Protein AF-A0A919S620-F1 (afdb_monomer_lite)

Organism: NCBI:txid47988

Sequence (129 aa):
MSTPHSADVLAALRDFVARLDGLDPAAPLVGELVVRLGDGTERLPLRLPVARALTEALRGYHDPRDRGSCAHCATGRLDDDFVCRDCGIVNGLFGRTVAAFVAAAPEDPEPAQPRGIAPAGRPDGTLGD

pLDDT: mean 80.28, std 16.27, range [42.94, 97.56]

Foldseek 3Di:
DDDDDQVNVLVVLVVLLVVQCVVPVPADFPDWDWDDDDPDIDIGTCGPSNVVVVVCCVVPDDDQQVQDAAPVPRPFGAGPQCATPPPRQRHDPVSVVVVVVVVPDDDDPDPDDDDDDDDDDDDDDDDDD

Radius of gyration: 31.36 Å; chains: 1; bounding box: 44×72×80 Å

Secondary structure (DSSP, 8-state):
-PPPPHHHHHHHHHHHHHHHHTT-TTSPEEEEEEEEETTEEEEEEEEHHHHHHHHHHHHH---GGGG-B-TTTSSPBB-TTSBBTTT-PBPHHHHHHHHHHHHHSPPPP-PPPP---PPPPPPP-----

Structure (mmCIF, N/CA/C/O backbone):
data_AF-A0A919S620-F1
#
_entry.id   AF-A0A919S620-F1
#
loop_
_atom_site.group_PDB
_atom_site.id
_atom_site.type_symbol
_atom_site.label_atom_id
_atom_site.label_alt_id
_atom_site.label_comp_id
_atom_site.label_asym_id
_atom_site.label_entity_id
_atom_site.label_seq_id
_atom_site.pdbx_PDB_ins_code
_atom_site.Cartn_x
_atom_site.Cartn_y
_atom_site.Cartn_z
_atom_site.occupancy
_atom_site.B_iso_or_equiv
_atom_site.auth_seq_id
_atom_site.auth_comp_id
_atom_site.auth_asym_id
_atom_site.auth_atom_id
_atom_site.pdbx_PDB_model_num
ATOM 1 N N . MET A 1 1 ? 17.886 7.253 -7.530 1.00 49.16 1 MET A N 1
ATOM 2 C CA . MET A 1 1 ? 16.684 7.270 -6.669 1.00 49.16 1 MET A CA 1
ATOM 3 C C . MET A 1 1 ? 17.161 7.421 -5.240 1.00 49.16 1 MET A C 1
ATOM 5 O O . MET A 1 1 ? 17.982 6.612 -4.824 1.00 49.16 1 MET A O 1
ATOM 9 N N . SER A 1 2 ? 16.743 8.474 -4.542 1.00 52.34 2 SER A N 1
ATOM 10 C CA . SER A 1 2 ? 17.098 8.664 -3.133 1.00 52.34 2 SER A CA 1
ATOM 11 C C . SER A 1 2 ? 16.513 7.524 -2.304 1.00 52.34 2 SER A C 1
ATOM 13 O O . SER A 1 2 ? 15.373 7.118 -2.53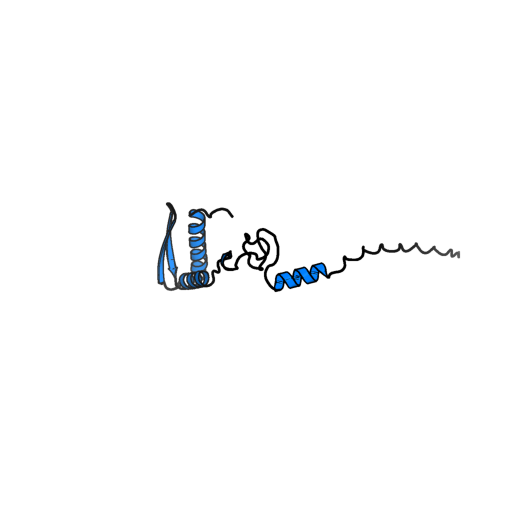0 1.00 52.34 2 SER A O 1
ATOM 15 N N . THR A 1 3 ? 17.296 6.979 -1.377 1.00 70.56 3 THR A N 1
ATOM 16 C CA . THR A 1 3 ? 16.788 6.027 -0.386 1.00 70.56 3 THR A CA 1
ATOM 17 C C . THR A 1 3 ? 15.713 6.726 0.446 1.00 70.56 3 THR A C 1
ATOM 19 O O . THR A 1 3 ? 16.020 7.782 1.005 1.00 70.56 3 THR A O 1
ATOM 22 N N . PRO A 1 4 ? 14.479 6.197 0.519 1.00 76.69 4 PRO A N 1
ATOM 23 C CA . PRO A 1 4 ? 13.436 6.814 1.329 1.00 76.69 4 PRO A CA 1
ATOM 24 C C . PRO A 1 4 ? 13.879 6.859 2.793 1.00 76.69 4 PRO A C 1
ATOM 26 O O . PRO A 1 4 ? 14.448 5.887 3.300 1.00 76.69 4 PRO A O 1
ATOM 29 N N . HIS A 1 5 ? 13.641 7.984 3.469 1.00 88.75 5 HIS A N 1
ATOM 30 C CA . HIS A 1 5 ? 13.921 8.082 4.894 1.00 88.75 5 HIS A CA 1
ATOM 31 C C . HIS A 1 5 ? 12.867 7.269 5.656 1.00 88.75 5 HIS A C 1
ATOM 33 O O . HIS A 1 5 ? 11.695 7.250 5.285 1.00 88.75 5 HIS A O 1
ATOM 39 N N . SER A 1 6 ? 13.249 6.627 6.765 1.00 90.31 6 SER A N 1
ATOM 40 C CA . SER A 1 6 ? 12.312 5.904 7.642 1.00 90.31 6 SER A CA 1
ATOM 41 C C . SER A 1 6 ? 11.050 6.709 7.988 1.00 90.31 6 SER A C 1
ATOM 43 O O . SER A 1 6 ? 9.957 6.150 8.001 1.00 90.31 6 SER A O 1
ATOM 45 N N . ALA A 1 7 ? 11.184 8.021 8.219 1.00 90.69 7 ALA A N 1
ATOM 46 C CA . ALA A 1 7 ? 10.066 8.907 8.524 1.00 90.69 7 ALA A CA 1
ATOM 47 C C . ALA A 1 7 ? 9.061 9.017 7.365 1.00 90.69 7 ALA A C 1
ATOM 49 O O . ALA A 1 7 ? 7.859 9.048 7.619 1.00 90.69 7 ALA A O 1
ATOM 50 N N . ASP A 1 8 ? 9.534 9.001 6.116 1.00 92.69 8 ASP A N 1
ATOM 51 C CA . ASP A 1 8 ? 8.682 9.083 4.925 1.00 92.69 8 ASP A CA 1
ATOM 52 C C . ASP A 1 8 ? 7.804 7.834 4.798 1.00 92.69 8 ASP A C 1
ATOM 54 O O . ASP A 1 8 ? 6.614 7.922 4.501 1.00 92.69 8 ASP A O 1
ATOM 58 N N . VAL A 1 9 ? 8.373 6.658 5.084 1.00 94.25 9 VAL A N 1
ATOM 59 C CA . VAL A 1 9 ? 7.642 5.382 5.040 1.00 94.25 9 VAL A CA 1
ATOM 60 C C . VAL A 1 9 ? 6.565 5.333 6.124 1.00 94.25 9 VAL A C 1
ATOM 62 O O . VAL A 1 9 ? 5.427 4.948 5.857 1.00 94.25 9 VAL A O 1
ATOM 65 N N . LEU A 1 10 ? 6.909 5.747 7.347 1.00 95.81 10 LEU A N 1
ATOM 66 C CA . LEU A 1 10 ? 5.961 5.801 8.461 1.00 95.81 10 LEU A CA 1
ATOM 67 C C . LEU A 1 10 ? 4.845 6.825 8.203 1.00 95.81 10 LEU A C 1
ATOM 69 O O . LEU A 1 10 ? 3.677 6.530 8.456 1.00 95.81 10 LEU A O 1
ATOM 73 N N . ALA A 1 11 ? 5.177 7.994 7.645 1.00 95.12 11 ALA A N 1
ATOM 74 C CA . ALA A 1 11 ? 4.194 8.999 7.250 1.00 95.12 11 ALA A CA 1
ATOM 75 C C . ALA A 1 11 ? 3.235 8.471 6.175 1.00 95.12 11 ALA A C 1
ATOM 77 O O . ALA A 1 11 ? 2.025 8.554 6.358 1.00 95.12 11 ALA A O 1
ATOM 78 N N . ALA A 1 12 ? 3.755 7.835 5.122 1.00 96.06 12 ALA A N 1
ATOM 79 C CA . ALA A 1 12 ? 2.931 7.264 4.059 1.00 96.06 12 ALA A CA 1
ATOM 80 C C . ALA A 1 12 ? 1.939 6.209 4.582 1.00 96.06 12 ALA A C 1
ATOM 82 O O . ALA A 1 12 ? 0.787 6.173 4.148 1.00 96.06 12 ALA A O 1
ATOM 83 N N . LEU A 1 13 ? 2.359 5.369 5.536 1.00 96.44 13 LEU A N 1
ATOM 84 C CA . LEU A 1 13 ? 1.474 4.395 6.178 1.00 96.44 13 LEU A CA 1
ATOM 85 C C . LEU A 1 13 ? 0.382 5.071 7.019 1.00 96.44 13 LEU A C 1
ATOM 87 O O . LEU A 1 13 ? -0.782 4.687 6.906 1.00 96.44 13 LEU A O 1
ATOM 91 N N . ARG A 1 14 ? 0.726 6.087 7.824 1.00 97.00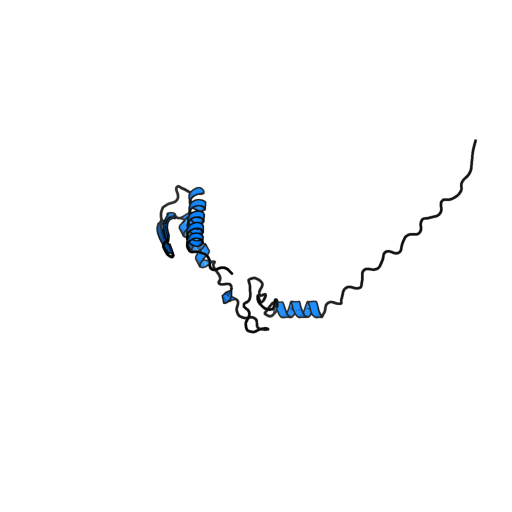 14 ARG A N 1
ATOM 92 C CA . ARG A 1 14 ? -0.265 6.869 8.589 1.00 97.00 14 ARG A CA 1
ATOM 93 C C . ARG A 1 14 ? -1.291 7.523 7.669 1.00 97.00 14 ARG A C 1
ATOM 95 O O . ARG A 1 14 ? -2.487 7.380 7.907 1.00 97.00 14 ARG A O 1
ATOM 102 N N . ASP A 1 15 ? -0.836 8.185 6.610 1.00 97.44 15 ASP A N 1
ATOM 103 C CA . ASP A 1 15 ? -1.701 8.903 5.671 1.00 97.44 15 ASP A CA 1
ATOM 104 C C . ASP A 1 15 ? -2.626 7.941 4.916 1.00 97.44 15 ASP A C 1
ATOM 106 O O . ASP A 1 15 ? -3.813 8.216 4.725 1.00 97.44 15 ASP A O 1
ATOM 110 N N . PHE A 1 16 ? -2.104 6.774 4.528 1.00 97.31 16 PHE A N 1
ATOM 111 C CA . PHE A 1 16 ? -2.892 5.715 3.909 1.00 97.31 16 PHE A CA 1
ATOM 112 C C . PHE A 1 16 ? -4.029 5.238 4.821 1.00 97.31 16 PHE A C 1
ATOM 114 O O . PHE A 1 16 ? -5.171 5.141 4.366 1.00 97.31 16 PHE A O 1
ATOM 121 N N . VAL A 1 17 ? -3.729 4.976 6.098 1.00 96.81 17 VAL A N 1
ATOM 122 C CA . VAL A 1 17 ? -4.721 4.539 7.092 1.00 96.81 17 VAL A CA 1
ATOM 123 C C . VAL A 1 17 ? -5.739 5.641 7.362 1.00 96.81 17 VAL A C 1
ATOM 125 O O . VAL A 1 17 ? -6.935 5.395 7.235 1.00 96.81 17 VAL A O 1
ATOM 128 N N . ALA A 1 18 ? -5.286 6.867 7.637 1.00 96.44 18 ALA A N 1
ATOM 129 C CA . ALA A 1 18 ? -6.154 8.007 7.924 1.00 96.44 18 ALA A CA 1
ATOM 130 C C . ALA A 1 18 ? -7.146 8.285 6.785 1.00 96.44 18 ALA A C 1
ATOM 132 O O . ALA A 1 18 ? -8.321 8.561 7.031 1.00 96.44 18 ALA A O 1
ATOM 133 N N . ARG A 1 19 ? -6.697 8.160 5.530 1.00 96.94 19 ARG A N 1
ATOM 134 C CA . ARG A 1 19 ? -7.558 8.329 4.355 1.00 96.94 19 ARG A CA 1
ATOM 135 C C . ARG A 1 19 ? -8.681 7.295 4.303 1.00 96.94 19 ARG A C 1
ATOM 137 O O . ARG A 1 19 ? -9.803 7.661 3.978 1.00 96.94 19 ARG A O 1
ATOM 144 N N . LEU A 1 20 ? -8.393 6.024 4.580 1.00 95.81 20 LEU A N 1
ATOM 145 C CA . LEU A 1 20 ? -9.398 4.957 4.518 1.00 95.81 20 LEU A CA 1
ATOM 146 C C . LEU A 1 20 ? -10.327 4.971 5.735 1.00 95.81 20 LEU A C 1
ATOM 148 O O . LEU A 1 20 ? -11.534 4.802 5.577 1.00 95.81 20 LEU A O 1
ATOM 152 N N . ASP A 1 21 ? -9.789 5.247 6.920 1.00 93.94 21 ASP A N 1
ATOM 153 C CA . ASP A 1 21 ? -10.581 5.408 8.141 1.00 93.94 21 ASP A CA 1
ATOM 154 C C . ASP A 1 21 ? -11.542 6.601 8.037 1.00 93.94 21 ASP A C 1
ATOM 156 O O . ASP A 1 21 ? -12.657 6.536 8.545 1.00 93.94 21 ASP A O 1
ATOM 160 N N . GLY A 1 22 ? -11.158 7.671 7.332 1.00 93.50 22 GLY A N 1
ATOM 161 C CA . GLY A 1 22 ? -12.047 8.802 7.054 1.00 93.50 22 GLY A CA 1
ATOM 162 C C . GLY A 1 22 ? -13.242 8.459 6.154 1.00 93.50 22 GLY A C 1
ATOM 163 O O . GLY A 1 22 ? -14.261 9.144 6.222 1.00 93.50 22 GLY A O 1
ATOM 164 N N . LEU A 1 23 ? -13.143 7.408 5.329 1.00 95.12 23 LEU A N 1
ATOM 165 C CA . LEU A 1 23 ? -14.228 6.963 4.445 1.00 95.12 23 LEU A CA 1
ATOM 166 C C . LEU A 1 23 ? -15.222 6.040 5.157 1.00 95.12 23 LEU A C 1
ATOM 168 O O . LEU A 1 23 ? -16.413 6.088 4.860 1.00 95.12 23 LEU A O 1
ATOM 172 N N . ASP A 1 24 ? -14.741 5.206 6.080 1.00 93.44 24 ASP A N 1
ATOM 173 C CA . ASP A 1 24 ? -15.574 4.302 6.878 1.00 93.44 24 ASP A CA 1
ATOM 174 C C . ASP A 1 24 ? -15.028 4.163 8.314 1.00 93.44 24 ASP A C 1
ATOM 176 O O . ASP A 1 24 ? -14.384 3.166 8.663 1.00 93.44 24 ASP A O 1
ATOM 180 N N . PRO A 1 25 ? -15.290 5.153 9.186 1.00 90.56 25 PRO A N 1
ATOM 181 C CA . PRO A 1 25 ? -14.779 5.148 10.557 1.00 90.56 25 PRO A CA 1
ATOM 182 C C . PRO A 1 25 ? -15.448 4.084 11.441 1.00 90.56 25 PRO A C 1
ATOM 184 O O . PRO A 1 25 ? -14.941 3.764 12.520 1.00 90.56 25 PRO A O 1
ATOM 187 N N . ALA A 1 26 ? -16.587 3.534 11.008 1.00 94.69 26 ALA A N 1
ATOM 188 C CA . ALA A 1 26 ? -17.327 2.499 11.724 1.00 94.69 26 ALA A CA 1
ATOM 189 C C . ALA A 1 26 ? -16.895 1.077 11.328 1.00 94.69 26 ALA A C 1
ATOM 191 O O . ALA A 1 26 ? -17.347 0.111 11.949 1.00 94.69 26 ALA A O 1
ATOM 192 N N . ALA A 1 27 ? -16.003 0.935 10.342 1.00 96.56 27 ALA A N 1
ATOM 193 C CA . ALA A 1 27 ? -15.530 -0.355 9.872 1.00 96.56 27 ALA A CA 1
ATOM 194 C C . ALA A 1 27 ? -14.994 -1.242 11.013 1.00 96.56 27 ALA A C 1
ATOM 196 O O . ALA A 1 27 ? -14.267 -0.748 11.887 1.00 96.56 27 ALA A O 1
ATOM 197 N N . PRO A 1 28 ? -15.261 -2.562 10.987 1.00 97.56 28 PRO A N 1
ATOM 198 C CA . PRO A 1 28 ? -14.748 -3.487 11.990 1.00 97.56 28 PRO A CA 1
ATOM 199 C C . PRO A 1 28 ? -13.222 -3.447 12.097 1.00 97.56 28 PRO A C 1
ATOM 201 O O . PRO A 1 28 ? -12.517 -3.436 11.082 1.00 97.56 28 PRO A O 1
ATOM 204 N N . LEU A 1 29 ? -12.716 -3.470 13.330 1.00 97.06 29 LEU A N 1
ATOM 205 C CA . LEU A 1 29 ? -11.290 -3.608 13.604 1.00 97.06 29 LEU A CA 1
ATOM 206 C C . LEU A 1 29 ? -10.866 -5.067 13.392 1.00 97.06 29 LEU A C 1
ATOM 208 O O . LEU A 1 29 ? -11.472 -5.981 13.946 1.00 97.06 29 LEU A O 1
ATOM 212 N N . VAL A 1 30 ? -9.819 -5.274 12.599 1.00 97.31 30 VAL A N 1
ATOM 213 C CA . VAL A 1 30 ? -9.201 -6.587 12.356 1.00 97.31 30 VAL A CA 1
ATOM 214 C C . VAL A 1 30 ? -8.003 -6.797 13.283 1.00 97.31 30 VAL A C 1
ATOM 216 O O . VAL A 1 30 ? -7.743 -7.918 13.710 1.00 97.31 30 VAL A O 1
ATOM 219 N N . GLY A 1 31 ? -7.286 -5.724 13.625 1.00 96.06 31 GLY A N 1
ATOM 220 C CA . GLY A 1 31 ? -6.159 -5.767 14.552 1.00 96.06 31 GLY A CA 1
ATOM 221 C C . GLY A 1 31 ? -5.386 -4.453 14.604 1.00 96.06 31 GLY A C 1
ATOM 222 O O . GLY A 1 31 ? -5.910 -3.398 14.255 1.00 96.06 31 GLY A O 1
ATOM 223 N N . GLU A 1 32 ? -4.127 -4.535 15.022 1.00 96.88 32 GLU A N 1
ATOM 224 C CA . GLU A 1 32 ? -3.179 -3.418 15.064 1.00 96.88 32 GLU A CA 1
ATOM 225 C C . GLU A 1 32 ? -1.951 -3.771 14.216 1.00 96.88 32 GLU A C 1
ATOM 227 O O . GLU A 1 32 ? -1.406 -4.872 14.324 1.00 96.88 32 GLU A O 1
ATOM 232 N N . LEU A 1 33 ? -1.514 -2.840 13.368 1.00 96.06 33 LEU A N 1
ATOM 233 C CA . LEU A 1 33 ? -0.257 -2.936 12.636 1.00 96.06 33 LEU A CA 1
ATOM 234 C C . LEU A 1 33 ? 0.795 -2.093 13.347 1.00 96.06 33 LEU A C 1
ATOM 236 O O . LEU A 1 33 ? 0.691 -0.868 13.393 1.00 96.06 33 LEU A O 1
ATOM 240 N N . VAL A 1 34 ? 1.825 -2.755 13.868 1.00 97.38 34 VAL A N 1
ATOM 241 C CA . VAL A 1 34 ? 2.972 -2.089 14.486 1.00 97.38 34 VAL A CA 1
ATOM 242 C C . VAL A 1 34 ? 4.143 -2.122 13.514 1.00 97.38 34 VAL A C 1
ATOM 244 O O . VAL A 1 34 ? 4.629 -3.196 13.161 1.00 97.38 34 VAL A O 1
ATOM 247 N N . VAL A 1 35 ? 4.611 -0.949 13.090 1.00 96.50 35 VAL A N 1
ATOM 248 C CA . VAL A 1 35 ? 5.748 -0.807 12.173 1.00 96.50 35 VAL A CA 1
ATOM 249 C C . VAL A 1 35 ? 6.880 -0.095 12.890 1.00 96.50 35 VAL A C 1
ATOM 251 O O . VAL A 1 35 ? 6.698 0.996 13.420 1.00 96.50 35 VAL A O 1
ATOM 254 N N . ARG A 1 36 ? 8.064 -0.710 12.894 1.00 96.38 36 ARG A N 1
ATOM 255 C CA . ARG A 1 36 ? 9.278 -0.130 13.473 1.00 96.38 36 ARG A CA 1
ATOM 256 C C . ARG A 1 36 ? 10.330 0.046 12.387 1.00 96.38 36 ARG A C 1
ATOM 258 O O . ARG A 1 36 ? 10.731 -0.936 11.766 1.00 96.38 36 ARG A O 1
ATOM 265 N N . LEU A 1 37 ? 10.776 1.282 12.177 1.00 93.62 37 LEU A N 1
ATOM 266 C CA . LEU A 1 37 ? 11.761 1.651 11.160 1.00 93.62 37 LEU A CA 1
ATOM 267 C C . LEU A 1 37 ? 12.748 2.666 11.737 1.00 93.62 37 LEU A C 1
ATOM 269 O O . LEU A 1 37 ? 12.362 3.774 12.099 1.00 93.62 37 LEU A O 1
ATOM 273 N N . GLY A 1 38 ? 14.031 2.298 11.793 1.00 90.00 38 GLY A N 1
ATOM 274 C CA . GLY A 1 38 ? 15.044 3.102 12.479 1.00 90.00 38 GLY A CA 1
ATOM 275 C C . GLY A 1 38 ? 14.700 3.283 13.960 1.00 90.00 38 GLY A C 1
ATOM 276 O O . GLY A 1 38 ? 14.466 2.306 14.671 1.00 90.00 38 GLY A O 1
ATOM 277 N N . ASP A 1 39 ? 14.657 4.537 14.396 1.00 90.19 39 ASP A N 1
ATOM 278 C CA . ASP A 1 39 ? 14.220 4.996 15.717 1.00 90.19 39 ASP A CA 1
ATOM 279 C C . ASP A 1 39 ? 12.700 5.242 15.815 1.00 90.19 39 ASP A C 1
ATOM 281 O O . ASP A 1 39 ? 12.167 5.403 16.913 1.00 90.19 39 ASP A O 1
ATOM 285 N N . GLY A 1 40 ? 11.982 5.223 14.689 1.00 92.50 40 GLY A N 1
ATOM 286 C CA . GLY A 1 40 ? 10.539 5.435 14.627 1.00 92.50 40 GLY A CA 1
ATOM 287 C C . GLY A 1 40 ? 9.723 4.166 14.886 1.00 92.50 40 GLY A C 1
ATOM 288 O O . GLY A 1 40 ? 10.069 3.069 14.438 1.00 92.50 40 GLY A O 1
ATOM 289 N N . THR A 1 41 ? 8.597 4.319 15.586 1.00 95.44 41 THR A N 1
ATOM 290 C CA . THR A 1 41 ? 7.574 3.275 15.743 1.00 95.44 41 THR A CA 1
ATOM 291 C C . THR A 1 41 ? 6.196 3.870 15.496 1.00 95.44 41 THR A C 1
ATOM 293 O O . THR A 1 41 ? 5.833 4.853 16.131 1.00 95.44 41 THR A O 1
ATOM 296 N N . GLU A 1 42 ? 5.427 3.234 14.619 1.00 96.31 42 GLU A N 1
ATOM 297 C CA . GLU A 1 42 ? 4.025 3.550 14.365 1.00 96.31 42 GLU A CA 1
ATOM 298 C C . GLU A 1 42 ? 3.124 2.401 14.779 1.00 96.31 42 GLU A C 1
ATOM 300 O O . GLU A 1 42 ? 3.468 1.226 14.628 1.00 96.31 42 GLU A O 1
ATOM 305 N N . ARG A 1 43 ? 1.951 2.765 15.287 1.00 97.44 43 ARG A N 1
ATOM 306 C CA . ARG A 1 43 ? 0.889 1.840 15.664 1.00 97.44 43 ARG A CA 1
ATOM 307 C C . ARG A 1 43 ? -0.387 2.280 14.978 1.00 97.44 43 ARG A C 1
ATOM 309 O O . ARG A 1 43 ? -0.903 3.357 15.259 1.00 97.44 43 ARG A O 1
ATOM 316 N N . LEU A 1 44 ? -0.861 1.459 14.052 1.00 96.62 44 LEU A N 1
ATOM 317 C CA . LEU A 1 44 ? -1.950 1.812 13.156 1.00 96.62 44 LEU A CA 1
ATOM 318 C C . LEU A 1 44 ? -3.131 0.863 13.376 1.00 96.62 44 LEU A C 1
ATOM 320 O O . LEU A 1 44 ? -2.935 -0.358 13.332 1.00 96.62 44 LEU A O 1
ATOM 324 N N . PRO A 1 45 ? -4.358 1.376 13.584 1.00 95.50 45 PRO A N 1
ATOM 325 C CA . PRO A 1 45 ? -5.536 0.526 13.627 1.00 95.50 45 PRO A CA 1
ATOM 326 C C . PRO A 1 45 ? -5.748 -0.107 12.252 1.00 95.50 45 PRO A C 1
ATOM 328 O O . PRO A 1 45 ? -5.806 0.572 11.229 1.00 95.50 45 PRO A O 1
ATOM 331 N N . LEU A 1 46 ? -5.874 -1.430 12.218 1.00 96.38 46 LEU A N 1
ATOM 332 C CA . LEU A 1 46 ? -6.111 -2.164 10.986 1.00 96.38 46 LEU A CA 1
ATOM 333 C C . LEU A 1 46 ? -7.603 -2.476 10.884 1.00 96.38 46 LEU A C 1
ATOM 335 O O . LEU A 1 46 ? -8.062 -3.542 11.295 1.00 96.38 46 LEU A O 1
ATOM 339 N N . ARG A 1 47 ? -8.388 -1.524 10.378 1.00 97.38 47 ARG A N 1
ATOM 340 C CA . ARG A 1 47 ? -9.805 -1.758 10.060 1.00 97.38 47 ARG A CA 1
ATOM 341 C C . ARG A 1 47 ? -9.955 -2.564 8.774 1.00 97.38 47 ARG A C 1
ATOM 343 O O . ARG A 1 47 ? -9.032 -2.641 7.965 1.00 97.38 47 ARG A O 1
ATOM 350 N N . LEU A 1 48 ? -11.124 -3.164 8.563 1.00 97.50 48 LEU A N 1
ATOM 351 C CA . LEU A 1 48 ? -11.370 -4.050 7.421 1.00 97.50 48 LEU A CA 1
ATOM 352 C C . LEU A 1 48 ? -11.030 -3.421 6.044 1.00 97.50 48 LEU A C 1
ATOM 354 O O . LEU A 1 48 ? -10.360 -4.102 5.263 1.00 97.50 48 LEU A O 1
ATOM 358 N N . PRO A 1 49 ? -11.399 -2.160 5.726 1.00 97.00 49 PRO A N 1
ATOM 359 C CA . PRO A 1 49 ? -11.008 -1.511 4.470 1.00 97.00 49 PRO A CA 1
ATOM 360 C C . PRO A 1 49 ? -9.491 -1.344 4.330 1.00 97.00 49 PRO A C 1
ATOM 362 O O . PRO A 1 49 ? -8.934 -1.664 3.282 1.00 97.00 49 PRO A O 1
ATOM 365 N N . VAL A 1 50 ? -8.814 -0.923 5.404 1.00 96.81 50 VAL A N 1
ATOM 366 C CA . VAL A 1 50 ? -7.349 -0.785 5.462 1.00 96.81 50 VAL A CA 1
ATOM 367 C C . VAL A 1 50 ? -6.670 -2.130 5.217 1.00 96.81 50 VAL A C 1
ATOM 369 O O . VAL A 1 50 ? -5.767 -2.226 4.389 1.00 96.81 50 VAL A O 1
ATOM 372 N N . ALA A 1 51 ? -7.128 -3.185 5.895 1.00 96.81 51 ALA A N 1
ATOM 373 C CA . ALA A 1 51 ? -6.577 -4.531 5.775 1.00 96.81 51 ALA A CA 1
ATOM 374 C C . ALA A 1 51 ? -6.686 -5.073 4.342 1.00 96.81 51 ALA A C 1
ATOM 376 O O . ALA A 1 51 ? -5.727 -5.641 3.812 1.00 96.81 51 ALA A O 1
ATOM 377 N N . ARG A 1 52 ? -7.847 -4.877 3.702 1.00 97.00 52 ARG A N 1
ATOM 378 C CA . ARG A 1 52 ? -8.086 -5.287 2.311 1.00 97.00 52 ARG A CA 1
ATOM 379 C C . ARG A 1 52 ? -7.193 -4.520 1.350 1.00 97.00 52 ARG A C 1
ATOM 381 O O . ARG A 1 52 ? -6.455 -5.147 0.599 1.00 97.00 52 ARG A O 1
ATOM 388 N N . ALA A 1 53 ? -7.192 -3.193 1.444 1.00 96.62 53 ALA A N 1
ATOM 389 C CA . ALA A 1 53 ? -6.413 -2.343 0.557 1.00 96.62 53 ALA A CA 1
ATOM 390 C C . ALA A 1 53 ? -4.901 -2.592 0.698 1.00 96.62 53 ALA A C 1
ATOM 392 O O . ALA A 1 53 ? -4.197 -2.670 -0.304 1.00 96.62 53 ALA A O 1
ATOM 393 N N . LEU A 1 54 ? -4.398 -2.793 1.922 1.00 96.06 54 LEU A N 1
ATOM 394 C CA . LEU A 1 54 ? -2.996 -3.154 2.148 1.00 96.06 54 LEU A CA 1
ATOM 395 C C . LEU A 1 54 ? -2.665 -4.527 1.545 1.00 96.06 54 LEU A C 1
ATOM 397 O O . LEU A 1 54 ? -1.640 -4.682 0.886 1.00 96.06 54 LEU A O 1
ATOM 401 N N . THR A 1 55 ? -3.541 -5.516 1.731 1.00 96.88 55 THR A N 1
ATOM 402 C CA . THR A 1 55 ? -3.355 -6.858 1.157 1.00 96.88 55 THR A CA 1
ATOM 403 C C . THR A 1 55 ? -3.343 -6.818 -0.371 1.00 96.88 55 THR A C 1
ATOM 405 O O . THR A 1 55 ? -2.505 -7.465 -0.997 1.00 96.88 55 THR A O 1
ATOM 408 N N . GLU A 1 56 ? -4.254 -6.059 -0.978 1.00 97.12 56 GLU A N 1
ATOM 409 C CA . GLU A 1 56 ? -4.328 -5.867 -2.428 1.00 97.12 56 GLU A CA 1
ATOM 410 C C . GLU A 1 56 ? -3.096 -5.136 -2.963 1.00 97.12 56 GLU A C 1
ATOM 412 O O . GLU A 1 56 ? -2.504 -5.597 -3.934 1.00 97.12 56 GLU A O 1
ATOM 417 N N . ALA A 1 57 ? -2.649 -4.068 -2.298 1.00 94.56 57 ALA A N 1
ATOM 418 C CA . ALA A 1 57 ? -1.450 -3.331 -2.688 1.00 94.56 57 ALA A CA 1
ATOM 419 C C . ALA A 1 57 ? -0.191 -4.211 -2.649 1.00 94.56 57 ALA A C 1
ATOM 421 O O . ALA A 1 57 ? 0.603 -4.193 -3.587 1.00 94.56 57 ALA A O 1
ATOM 422 N N . LEU A 1 58 ? -0.024 -5.021 -1.598 1.00 94.31 58 LEU A N 1
ATOM 423 C CA . LEU A 1 58 ? 1.121 -5.927 -1.471 1.00 94.31 58 LEU A CA 1
ATOM 424 C C . LEU A 1 58 ? 1.097 -7.049 -2.513 1.00 94.31 58 LEU A C 1
ATOM 426 O O . LEU A 1 58 ? 2.141 -7.405 -3.048 1.00 94.31 58 LEU A O 1
ATOM 430 N N . ARG A 1 59 ? -0.083 -7.600 -2.822 1.00 92.00 59 ARG A N 1
ATOM 431 C CA . ARG A 1 59 ? -0.237 -8.635 -3.859 1.00 92.00 59 ARG A CA 1
ATOM 432 C C . ARG A 1 59 ? -0.114 -8.080 -5.275 1.00 92.00 59 ARG A C 1
ATOM 434 O O . ARG A 1 59 ? 0.309 -8.805 -6.166 1.00 92.00 59 ARG A O 1
ATOM 441 N N . GLY A 1 60 ? -0.521 -6.832 -5.482 1.00 87.94 60 GLY A N 1
ATOM 442 C CA . GLY A 1 60 ? -0.450 -6.144 -6.767 1.00 87.94 60 GLY A CA 1
ATOM 443 C C . GLY A 1 60 ? 0.915 -5.523 -7.060 1.00 87.94 60 GLY A C 1
ATOM 444 O O . GLY A 1 60 ? 1.142 -5.081 -8.186 1.00 87.94 60 GLY A O 1
ATOM 445 N N . TYR A 1 61 ? 1.826 -5.474 -6.083 1.00 86.88 61 TYR A N 1
ATOM 446 C CA . TYR A 1 61 ? 3.173 -4.961 -6.299 1.00 86.88 61 TYR A CA 1
ATOM 447 C C . TYR A 1 61 ? 3.968 -5.887 -7.225 1.00 86.88 61 TYR A C 1
ATOM 449 O O . TYR A 1 61 ? 4.113 -7.077 -6.959 1.00 86.88 61 TYR A O 1
ATOM 457 N N . HIS A 1 62 ? 4.516 -5.307 -8.290 1.00 79.69 62 HIS A N 1
ATOM 458 C CA . HIS A 1 62 ? 5.449 -5.962 -9.198 1.00 79.69 62 HIS A CA 1
ATOM 459 C C . HIS A 1 62 ? 6.784 -5.226 -9.104 1.00 79.69 62 HIS A C 1
ATOM 461 O O . HIS A 1 62 ? 6.817 -4.002 -9.251 1.00 79.69 62 HIS A O 1
ATOM 467 N N . ASP A 1 63 ? 7.881 -5.943 -8.851 1.00 79.12 63 ASP A N 1
ATOM 468 C CA . ASP A 1 63 ? 9.199 -5.317 -8.800 1.00 79.12 63 ASP A CA 1
ATOM 469 C C . ASP A 1 63 ? 9.610 -4.898 -10.222 1.00 79.12 63 ASP A C 1
ATOM 471 O O . ASP A 1 63 ? 9.691 -5.749 -11.112 1.00 79.12 63 ASP A O 1
ATOM 475 N N . PRO A 1 64 ? 9.929 -3.616 -10.480 1.00 69.31 64 PRO A N 1
ATOM 476 C CA . PRO A 1 64 ? 10.413 -3.192 -11.793 1.00 69.31 64 PRO A CA 1
ATOM 477 C C . PRO A 1 64 ? 11.669 -3.954 -12.246 1.00 69.31 64 PRO A C 1
ATOM 479 O O . PRO A 1 64 ? 11.962 -4.037 -13.435 1.00 69.31 64 PRO A O 1
ATOM 482 N N . ARG A 1 65 ? 12.435 -4.532 -11.312 1.00 70.62 65 ARG A N 1
ATOM 483 C CA . ARG A 1 65 ? 13.610 -5.364 -11.606 1.00 70.62 65 ARG A CA 1
ATOM 484 C C . ARG A 1 65 ? 13.245 -6.740 -12.161 1.00 70.62 65 ARG A C 1
ATOM 486 O O . ARG A 1 65 ? 14.078 -7.318 -12.860 1.00 70.62 65 ARG A O 1
ATOM 493 N N . ASP A 1 66 ? 12.031 -7.230 -11.921 1.00 71.88 66 ASP A N 1
ATOM 494 C CA . ASP A 1 66 ? 11.573 -8.537 -12.410 1.00 71.88 66 ASP A CA 1
ATOM 495 C C . ASP A 1 66 ? 11.307 -8.537 -13.920 1.00 71.88 66 ASP A C 1
ATOM 497 O O . ASP A 1 66 ? 11.203 -9.591 -14.544 1.00 71.88 66 ASP A O 1
ATOM 501 N N . ARG A 1 67 ? 11.288 -7.360 -14.556 1.00 72.94 67 ARG A N 1
ATOM 502 C CA . ARG A 1 67 ? 11.089 -7.212 -16.006 1.00 72.94 67 ARG A CA 1
ATOM 503 C C . ARG A 1 67 ? 12.307 -7.607 -16.846 1.00 72.94 67 ARG A C 1
ATOM 505 O O . ARG A 1 67 ? 12.259 -7.559 -18.071 1.00 72.94 67 ARG A O 1
ATOM 512 N N . GLY A 1 68 ? 13.392 -8.036 -16.203 1.00 76.75 68 GLY A N 1
ATOM 513 C CA . GLY A 1 68 ? 14.573 -8.583 -16.861 1.00 76.75 68 GLY A CA 1
ATOM 514 C C . GLY A 1 68 ? 15.650 -7.548 -17.189 1.00 76.75 68 GLY A C 1
ATOM 515 O O . GLY A 1 68 ? 15.587 -6.369 -16.824 1.00 76.75 68 GLY A O 1
ATOM 516 N N . SER A 1 69 ? 16.717 -8.024 -17.826 1.00 81.50 69 SER A N 1
ATOM 517 C CA . SER A 1 69 ? 17.826 -7.201 -18.309 1.00 81.50 69 SER A CA 1
ATOM 518 C C . SER A 1 69 ? 17.632 -6.811 -19.771 1.00 81.50 69 SER A C 1
ATOM 520 O O . SER A 1 69 ? 17.007 -7.518 -20.564 1.00 81.50 69 SER A O 1
ATOM 522 N N . CYS A 1 70 ? 18.200 -5.670 -20.140 1.00 81.94 70 CYS A N 1
ATOM 523 C CA . CYS A 1 70 ? 18.302 -5.242 -21.520 1.00 81.94 70 CYS A CA 1
ATOM 524 C C . CYS A 1 70 ? 19.151 -6.238 -22.320 1.00 81.94 70 CYS A C 1
ATOM 526 O O . CYS A 1 70 ? 20.304 -6.475 -21.974 1.00 81.94 70 CYS A O 1
ATOM 528 N N . ALA A 1 71 ? 18.616 -6.778 -23.417 1.00 78.38 71 ALA A N 1
ATOM 529 C CA . ALA A 1 71 ? 19.370 -7.676 -24.293 1.00 78.38 71 ALA A CA 1
ATOM 530 C C . ALA A 1 71 ? 20.441 -6.939 -25.118 1.00 78.38 71 ALA A C 1
ATOM 532 O O . ALA A 1 71 ? 21.335 -7.580 -25.659 1.00 78.38 71 ALA A O 1
ATOM 533 N N . HIS A 1 72 ? 20.354 -5.606 -25.214 1.00 81.81 72 HIS A N 1
ATOM 534 C CA . HIS A 1 72 ? 21.305 -4.778 -25.952 1.00 81.81 72 HIS A CA 1
ATOM 535 C C . HIS A 1 72 ? 22.538 -4.428 -25.112 1.00 81.81 72 HIS A C 1
ATOM 537 O O . HIS A 1 72 ? 23.655 -4.757 -25.492 1.00 81.81 72 HIS A O 1
ATOM 543 N N . CYS A 1 73 ? 22.366 -3.734 -23.980 1.00 84.94 73 CYS A N 1
ATOM 544 C CA . CYS A 1 73 ? 23.508 -3.331 -23.152 1.00 84.94 73 CYS A CA 1
ATOM 545 C C . CYS A 1 73 ? 23.896 -4.369 -22.089 1.00 84.94 73 CYS A C 1
ATOM 547 O O . CYS A 1 73 ? 24.930 -4.203 -21.455 1.00 84.94 73 CYS A O 1
ATOM 549 N N . ALA A 1 74 ? 23.086 -5.416 -21.874 1.00 79.00 74 ALA A N 1
ATOM 550 C CA . ALA A 1 74 ? 23.246 -6.472 -20.862 1.00 79.00 74 ALA A CA 1
ATOM 551 C C . ALA A 1 74 ? 23.262 -6.008 -19.389 1.00 79.00 74 ALA A C 1
ATOM 553 O O . ALA A 1 74 ? 23.028 -6.815 -18.490 1.00 79.00 74 ALA A O 1
ATOM 554 N N . THR A 1 75 ? 23.485 -4.720 -19.128 1.00 79.38 75 THR A N 1
ATOM 555 C CA . THR A 1 75 ? 23.617 -4.135 -17.790 1.00 79.38 75 THR A CA 1
ATOM 556 C C . THR A 1 75 ? 22.342 -3.454 -17.311 1.00 79.38 75 THR A C 1
ATOM 558 O O . THR A 1 75 ? 22.042 -3.477 -16.118 1.00 79.38 75 THR A O 1
ATOM 561 N N . GLY A 1 76 ? 21.571 -2.876 -18.233 1.00 79.06 76 GLY A N 1
ATOM 562 C CA . GLY A 1 76 ? 20.405 -2.075 -17.887 1.00 79.06 76 GLY A CA 1
ATOM 563 C C . GLY A 1 76 ? 19.179 -2.904 -17.533 1.00 79.06 76 GLY A C 1
ATOM 564 O O . GLY A 1 76 ? 18.978 -4.012 -18.034 1.00 79.06 76 GLY A O 1
ATOM 565 N N . ARG A 1 77 ? 18.327 -2.348 -16.669 1.00 82.88 77 ARG A N 1
ATOM 566 C CA . ARG A 1 77 ? 17.018 -2.919 -16.314 1.00 82.88 77 ARG A CA 1
ATOM 567 C C . ARG A 1 77 ? 15.916 -2.293 -17.153 1.00 82.88 77 ARG A C 1
ATOM 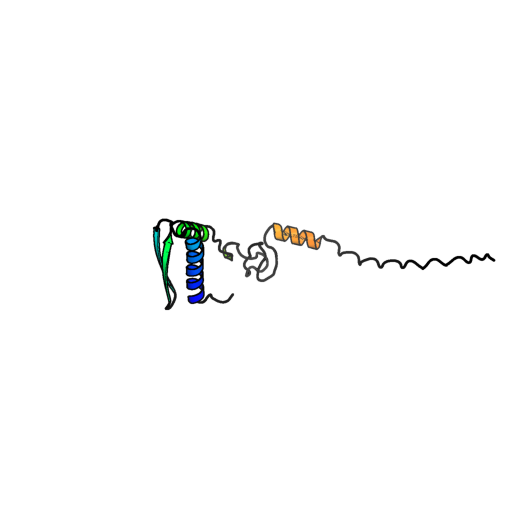569 O O . ARG A 1 77 ? 15.997 -1.108 -17.481 1.00 82.88 77 ARG A O 1
ATOM 576 N N . LEU A 1 78 ? 14.909 -3.097 -17.472 1.00 81.31 78 LEU A N 1
ATOM 577 C CA . LEU A 1 78 ? 13.714 -2.617 -18.153 1.00 81.31 78 LEU A CA 1
ATOM 578 C C . LEU A 1 78 ? 12.774 -1.916 -17.171 1.00 81.31 78 LEU A C 1
ATOM 580 O O . LEU A 1 78 ? 12.755 -2.248 -15.986 1.00 81.31 78 LEU A O 1
ATOM 584 N N . ASP A 1 79 ? 12.040 -0.929 -17.664 1.00 80.38 79 ASP A N 1
ATOM 585 C CA . ASP A 1 79 ? 10.966 -0.253 -16.946 1.00 80.38 79 ASP A CA 1
ATOM 586 C C . ASP A 1 79 ? 9.586 -0.813 -17.319 1.00 80.38 79 ASP A C 1
ATOM 588 O O . ASP A 1 79 ? 9.463 -1.911 -17.879 1.00 80.38 79 ASP A O 1
ATOM 592 N N . ASP A 1 80 ? 8.544 -0.051 -16.980 1.00 75.94 80 ASP A N 1
ATOM 593 C CA . ASP A 1 80 ? 7.171 -0.481 -17.165 1.00 75.94 80 ASP A CA 1
ATOM 594 C C . ASP A 1 80 ? 6.738 -0.622 -18.633 1.00 75.94 80 ASP A C 1
ATOM 596 O O . ASP A 1 80 ? 5.845 -1.422 -18.928 1.00 75.94 80 ASP A O 1
ATOM 600 N N . ASP A 1 81 ? 7.451 0.035 -19.545 1.00 79.38 81 ASP A N 1
ATOM 601 C CA . ASP A 1 81 ? 7.202 0.030 -20.985 1.00 79.38 81 ASP A CA 1
ATOM 602 C C . ASP A 1 81 ? 8.224 -0.835 -21.745 1.00 79.38 81 ASP A C 1
ATOM 604 O O . ASP A 1 81 ? 8.335 -0.779 -22.971 1.00 79.38 81 ASP A O 1
ATOM 608 N N . PHE A 1 82 ? 8.976 -1.671 -21.018 1.00 79.44 82 PHE A N 1
ATOM 609 C CA . PHE A 1 82 ? 10.080 -2.483 -21.538 1.00 79.44 82 PHE A CA 1
ATOM 610 C C . PHE A 1 82 ? 11.221 -1.654 -22.146 1.00 79.44 82 PHE A C 1
ATOM 612 O O . PHE A 1 82 ? 12.010 -2.170 -22.946 1.00 79.44 82 PHE A O 1
ATOM 619 N N . VAL A 1 83 ? 11.354 -0.391 -21.743 1.00 83.44 83 VAL A N 1
ATOM 620 C CA . VAL A 1 83 ? 12.455 0.488 -22.132 1.00 83.44 83 VAL A CA 1
ATOM 621 C C . VAL A 1 83 ? 13.615 0.279 -21.170 1.00 83.44 83 VAL A C 1
ATOM 623 O O . VAL A 1 83 ? 13.464 0.216 -19.950 1.00 83.44 83 VAL A O 1
ATOM 626 N N . CYS A 1 84 ? 14.819 0.129 -21.713 1.00 85.94 84 CYS A N 1
ATOM 627 C CA . CYS A 1 84 ? 16.010 0.079 -20.886 1.00 85.94 84 CYS A CA 1
ATOM 628 C C . CYS A 1 84 ? 16.285 1.450 -20.262 1.00 85.94 84 CYS A C 1
ATOM 630 O O . CYS A 1 84 ? 16.534 2.414 -20.980 1.00 85.94 84 CYS A O 1
ATOM 632 N N . ARG A 1 85 ? 16.361 1.513 -18.930 1.00 82.50 85 ARG A N 1
ATOM 633 C CA . ARG A 1 85 ? 16.652 2.762 -18.205 1.00 82.50 85 ARG A CA 1
ATOM 634 C C . ARG A 1 85 ? 18.051 3.337 -18.452 1.00 82.50 85 ARG A C 1
ATOM 636 O O . ARG A 1 85 ? 18.261 4.516 -18.197 1.00 82.50 85 ARG A O 1
ATOM 643 N N . ASP A 1 86 ? 18.979 2.524 -18.956 1.00 84.75 86 ASP A N 1
ATOM 644 C CA . ASP A 1 86 ? 20.366 2.940 -19.192 1.00 84.75 86 ASP A CA 1
ATOM 645 C C . ASP A 1 86 ? 20.597 3.378 -20.643 1.00 84.75 86 ASP A C 1
ATOM 647 O O . ASP A 1 86 ? 21.198 4.418 -20.887 1.00 84.75 86 ASP A O 1
ATOM 651 N N . CYS A 1 87 ? 20.143 2.579 -21.618 1.00 86.00 87 CYS A N 1
ATOM 652 C CA . CYS A 1 87 ? 20.393 2.843 -23.041 1.00 86.00 87 CYS A CA 1
ATOM 653 C C . CYS A 1 87 ? 19.175 3.373 -23.809 1.00 86.00 87 CYS A C 1
ATOM 655 O O . CYS A 1 87 ? 19.296 3.662 -24.994 1.00 86.00 87 CYS A O 1
ATOM 657 N N . GLY A 1 88 ? 18.004 3.477 -23.174 1.00 84.00 88 GLY A N 1
ATOM 658 C CA . GLY A 1 88 ? 16.776 3.994 -23.790 1.00 84.00 88 GLY A CA 1
ATOM 659 C C . GLY A 1 88 ? 16.145 3.077 -24.843 1.00 84.00 88 GLY A C 1
ATOM 660 O O . GLY A 1 88 ? 15.139 3.438 -25.447 1.00 84.00 88 GLY A O 1
ATOM 661 N N . ILE A 1 89 ? 16.709 1.890 -25.082 1.00 81.69 89 ILE A N 1
ATOM 662 C CA . ILE A 1 89 ? 16.215 0.961 -26.102 1.00 81.69 89 ILE A CA 1
ATOM 663 C C . ILE A 1 89 ? 15.047 0.144 -25.552 1.00 81.69 89 ILE A C 1
ATOM 665 O O . ILE A 1 89 ? 15.167 -0.513 -24.513 1.00 81.69 89 ILE A O 1
ATOM 669 N N . VAL A 1 90 ? 13.941 0.141 -26.297 1.00 83.44 90 VAL A N 1
ATOM 670 C CA . VAL A 1 90 ? 12.821 -0.784 -26.100 1.00 83.44 90 VAL A CA 1
ATOM 671 C C . VAL A 1 90 ? 13.325 -2.207 -26.348 1.00 83.44 90 VAL A C 1
ATOM 673 O O . VAL A 1 90 ? 13.886 -2.505 -27.404 1.00 83.44 90 VAL A O 1
ATOM 676 N N . ASN A 1 91 ? 13.151 -3.099 -25.380 1.00 73.88 91 ASN A N 1
ATOM 677 C CA . ASN A 1 91 ? 13.648 -4.469 -25.456 1.00 73.88 91 ASN A CA 1
ATOM 678 C C . ASN A 1 91 ? 12.556 -5.454 -25.918 1.00 73.88 91 ASN A C 1
ATOM 680 O O . ASN A 1 91 ? 11.362 -5.162 -25.917 1.00 73.88 91 ASN A O 1
ATOM 684 N N . GLY A 1 92 ? 12.971 -6.655 -26.322 1.00 70.94 92 GLY A N 1
ATOM 685 C CA . GLY A 1 92 ? 12.071 -7.715 -26.775 1.00 70.94 92 GLY A CA 1
ATOM 686 C C . GLY A 1 92 ? 11.611 -7.572 -28.229 1.00 70.94 92 GLY A C 1
ATOM 687 O O . GLY A 1 92 ? 12.141 -6.782 -29.012 1.00 70.94 92 GLY A O 1
ATOM 688 N N . LEU A 1 93 ? 10.634 -8.398 -28.623 1.00 69.69 93 LEU A N 1
ATOM 689 C CA . LEU A 1 93 ? 10.130 -8.434 -30.001 1.00 69.69 93 LEU A CA 1
ATOM 690 C C . LEU A 1 93 ? 9.499 -7.096 -30.408 1.00 69.69 93 LEU A C 1
ATOM 692 O O . LEU A 1 93 ? 9.753 -6.633 -31.512 1.00 69.69 93 LEU A O 1
ATOM 696 N N . PHE A 1 94 ? 8.753 -6.462 -29.500 1.00 69.44 94 PHE A N 1
ATOM 697 C CA . PHE A 1 94 ? 8.144 -5.152 -29.731 1.00 69.44 94 PHE A CA 1
ATOM 698 C C . PHE A 1 94 ? 9.199 -4.081 -30.036 1.00 69.44 94 PHE A C 1
ATOM 700 O O . PHE A 1 94 ? 9.091 -3.392 -31.045 1.00 69.44 94 PHE A O 1
ATOM 707 N N . GLY A 1 95 ? 10.274 -4.016 -29.246 1.00 66.31 95 GLY A N 1
ATOM 708 C CA . GLY A 1 95 ? 11.368 -3.079 -29.493 1.00 66.31 95 GLY A CA 1
ATOM 709 C C . GLY A 1 95 ? 12.084 -3.292 -30.822 1.00 66.31 95 GLY A C 1
ATOM 710 O O . GLY A 1 95 ? 12.388 -2.327 -31.518 1.00 66.31 95 GLY A O 1
ATOM 711 N N . ARG A 1 96 ? 12.272 -4.552 -31.240 1.00 68.94 96 ARG A N 1
ATOM 712 C CA . ARG A 1 96 ? 12.809 -4.861 -32.576 1.00 68.94 96 ARG A CA 1
ATOM 713 C C . ARG A 1 96 ? 11.873 -4.407 -33.693 1.00 68.94 96 ARG A C 1
ATOM 715 O O . ARG A 1 96 ? 12.354 -3.890 -34.694 1.00 68.94 96 ARG A O 1
ATOM 722 N N . THR A 1 97 ? 10.562 -4.567 -33.519 1.00 77.44 97 THR A N 1
ATOM 723 C CA . THR A 1 97 ? 9.567 -4.103 -34.494 1.00 77.44 97 THR A CA 1
ATOM 724 C C . THR A 1 97 ? 9.541 -2.578 -34.591 1.00 77.44 97 THR A C 1
ATOM 726 O O . THR A 1 97 ? 9.540 -2.054 -35.698 1.00 77.44 97 THR A O 1
ATOM 729 N N . VAL A 1 98 ? 9.584 -1.861 -33.462 1.00 70.00 98 VAL A N 1
ATOM 730 C CA . VAL A 1 98 ? 9.652 -0.388 -33.445 1.00 70.00 98 VAL A CA 1
ATOM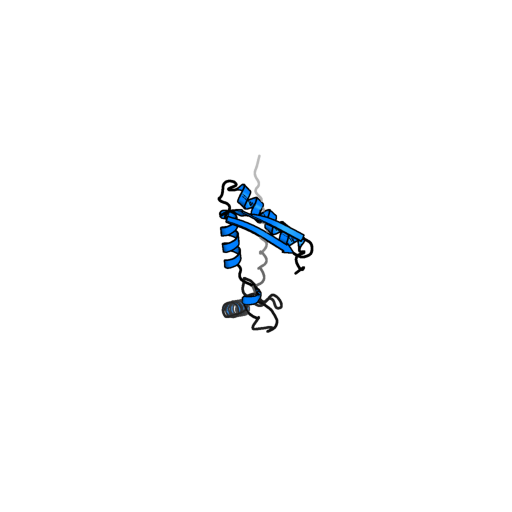 731 C C . VAL A 1 98 ? 10.949 0.108 -34.086 1.00 70.00 98 VAL A C 1
ATOM 733 O O . VAL A 1 98 ? 10.904 0.980 -34.945 1.00 70.00 98 VAL A O 1
ATOM 736 N N . ALA A 1 99 ? 12.099 -0.476 -33.737 1.00 71.75 99 ALA A N 1
ATOM 737 C CA . ALA A 1 99 ? 13.381 -0.109 -34.338 1.00 71.75 99 ALA A CA 1
ATOM 738 C C . ALA A 1 99 ? 13.403 -0.365 -35.854 1.00 71.75 99 ALA A C 1
ATOM 740 O O . ALA A 1 99 ? 13.867 0.481 -36.614 1.00 71.75 99 ALA A O 1
ATOM 741 N N . ALA A 1 100 ? 12.858 -1.502 -36.301 1.00 74.12 100 ALA A N 1
ATOM 742 C CA . ALA A 1 100 ? 12.718 -1.807 -37.721 1.00 74.12 100 ALA A CA 1
ATOM 743 C C . ALA A 1 100 ? 11.775 -0.825 -38.430 1.00 74.12 100 ALA A C 1
ATOM 745 O O . ALA A 1 100 ? 12.063 -0.410 -39.547 1.00 74.12 100 ALA A O 1
ATOM 746 N N . PHE A 1 101 ? 10.678 -0.428 -37.780 1.00 76.50 101 PHE A N 1
ATOM 747 C CA . PHE A 1 101 ? 9.746 0.562 -38.313 1.00 76.50 101 PHE A CA 1
ATOM 748 C C . PHE A 1 101 ? 10.404 1.939 -38.470 1.00 76.50 101 PHE A C 1
ATOM 750 O O . PHE A 1 101 ? 10.305 2.530 -39.538 1.00 76.50 101 PHE A O 1
ATOM 757 N N . VAL A 1 102 ? 11.127 2.421 -37.452 1.00 76.06 102 VAL A N 1
ATOM 758 C CA . VAL A 1 102 ? 11.855 3.701 -37.513 1.00 76.06 102 VAL A CA 1
ATOM 759 C C . VAL A 1 102 ? 12.952 3.666 -38.579 1.00 76.06 102 VAL A C 1
ATOM 761 O O . VAL A 1 102 ? 13.075 4.610 -39.347 1.00 76.06 102 VAL A O 1
ATOM 764 N N . ALA A 1 103 ? 13.712 2.573 -38.681 1.00 77.25 103 ALA A N 1
ATOM 765 C CA . ALA A 1 103 ? 14.748 2.424 -39.706 1.00 77.25 103 ALA A CA 1
ATOM 766 C C . ALA A 1 103 ? 14.185 2.347 -41.138 1.00 77.25 103 ALA A C 1
ATOM 768 O O . ALA A 1 103 ? 14.894 2.653 -42.094 1.00 77.25 103 ALA A O 1
ATOM 769 N N . ALA A 1 104 ? 12.933 1.909 -41.292 1.00 77.50 104 ALA A N 1
ATOM 770 C CA . ALA A 1 104 ? 12.238 1.834 -42.574 1.00 77.50 104 ALA A CA 1
ATOM 771 C C . ALA A 1 104 ? 11.439 3.105 -42.910 1.00 77.50 104 ALA A C 1
ATOM 773 O O . ALA A 1 104 ? 10.944 3.222 -44.033 1.00 77.50 104 ALA A O 1
ATOM 774 N N . ALA A 1 105 ? 11.285 4.037 -41.964 1.00 71.31 105 ALA A N 1
ATOM 775 C CA . ALA A 1 105 ? 10.593 5.291 -42.207 1.00 71.31 105 ALA A CA 1
ATOM 776 C C . ALA A 1 105 ? 11.464 6.182 -43.113 1.00 71.31 105 ALA A C 1
ATOM 778 O O . ALA A 1 105 ? 12.622 6.439 -42.776 1.00 71.31 105 ALA A O 1
ATOM 779 N N . PRO A 1 106 ? 10.954 6.648 -44.267 1.00 64.56 106 PRO A N 1
ATOM 780 C CA . PRO A 1 106 ? 11.650 7.670 -45.037 1.00 64.56 106 PRO A CA 1
ATOM 781 C C . PRO A 1 106 ? 11.732 8.955 -44.200 1.00 64.56 106 PRO A C 1
ATOM 783 O O . PRO A 1 106 ? 10.754 9.315 -43.546 1.00 64.56 106 PRO A O 1
ATOM 786 N N . GLU A 1 107 ? 12.883 9.635 -44.206 1.00 60.66 107 GLU A N 1
ATOM 787 C CA . GLU A 1 107 ? 12.999 10.971 -43.609 1.00 60.66 107 GLU A CA 1
ATOM 788 C C . GLU A 1 107 ? 11.941 11.890 -44.238 1.00 60.66 107 GLU A C 1
ATOM 790 O O . GLU A 1 107 ? 11.787 11.906 -45.464 1.00 60.66 107 GLU A O 1
ATOM 795 N N . ASP A 1 108 ? 11.177 12.606 -43.404 1.00 58.38 108 ASP A N 1
ATOM 796 C CA . ASP A 1 108 ? 10.127 13.513 -43.871 1.00 58.38 108 ASP A CA 1
ATOM 797 C C . ASP A 1 108 ? 10.704 14.477 -44.923 1.00 58.38 108 ASP A C 1
ATOM 799 O O . ASP A 1 108 ? 11.703 15.153 -44.650 1.00 58.38 108 ASP A O 1
ATOM 803 N N . PRO A 1 109 ? 10.103 14.583 -46.124 1.00 55.47 109 PRO A N 1
ATOM 804 C CA . PRO A 1 109 ? 10.520 15.591 -47.079 1.00 55.47 109 PRO A CA 1
ATOM 805 C C . PRO A 1 109 ? 10.247 16.980 -46.491 1.00 55.47 109 PRO A C 1
ATOM 807 O O . PRO A 1 109 ? 9.136 17.286 -46.058 1.00 55.47 109 PRO A O 1
ATOM 810 N N . GLU A 1 110 ? 11.297 17.801 -46.492 1.00 54.03 110 GLU A N 1
ATOM 811 C CA . GL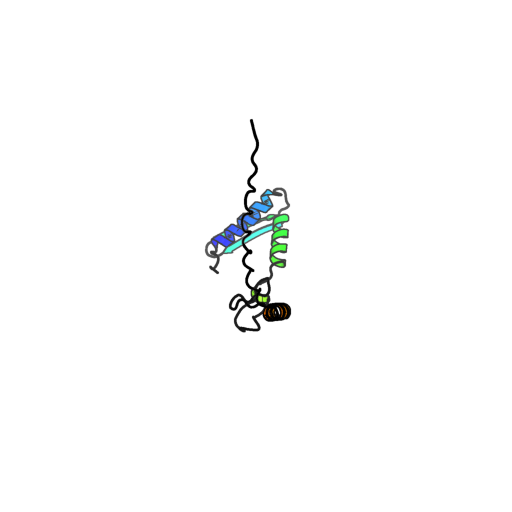U A 1 110 ? 11.339 19.209 -46.094 1.00 54.03 110 GLU A CA 1
ATOM 812 C C . GLU A 1 110 ? 10.030 19.957 -46.440 1.00 54.03 110 GLU A C 1
ATOM 814 O O . GLU A 1 110 ? 9.544 19.852 -47.574 1.00 54.03 110 GLU A O 1
ATOM 819 N N . PRO A 1 111 ? 9.422 20.710 -45.498 1.00 51.66 111 PRO A N 1
ATOM 820 C CA . PRO A 1 111 ? 8.128 21.338 -45.732 1.00 51.66 111 PRO A CA 1
ATOM 821 C C . PRO A 1 111 ? 8.220 22.331 -46.896 1.00 51.66 111 PRO A C 1
ATOM 823 O O . PRO A 1 111 ? 8.930 23.336 -46.834 1.00 51.66 111 PRO A O 1
ATOM 826 N N . ALA A 1 112 ? 7.477 22.044 -47.968 1.00 59.25 112 ALA A N 1
ATOM 827 C CA . ALA A 1 112 ? 7.410 22.879 -49.158 1.00 59.25 112 ALA A CA 1
ATOM 828 C C . ALA A 1 112 ? 7.001 24.316 -48.791 1.00 59.25 112 ALA A C 1
ATOM 830 O O . ALA A 1 112 ? 5.922 24.554 -48.244 1.00 59.25 112 ALA A O 1
ATOM 831 N N . GLN A 1 113 ? 7.867 25.280 -49.117 1.00 56.00 113 GLN A N 1
ATOM 832 C CA . GLN A 1 113 ? 7.600 26.700 -48.900 1.00 56.00 113 GLN A CA 1
ATOM 833 C C . GLN A 1 113 ? 6.318 27.121 -49.644 1.00 56.00 113 GLN A C 1
ATOM 835 O O . GLN A 1 113 ? 6.158 26.794 -50.827 1.00 56.00 113 GLN A O 1
ATOM 840 N N . PRO A 1 114 ? 5.400 27.863 -49.000 1.00 50.28 114 PRO A N 1
ATOM 841 C CA . PRO A 1 114 ? 4.193 28.332 -49.659 1.00 50.28 114 PRO A CA 1
ATOM 842 C C . PRO A 1 114 ? 4.566 29.320 -50.770 1.00 50.28 114 PRO A C 1
ATOM 844 O O . PRO A 1 114 ? 5.162 30.369 -50.522 1.00 50.28 114 PRO A O 1
ATOM 847 N N . ARG A 1 115 ? 4.207 28.984 -52.016 1.00 58.16 115 ARG A N 1
ATOM 848 C CA . ARG A 1 115 ? 4.315 29.892 -53.165 1.00 58.16 115 ARG A CA 1
ATOM 849 C C . ARG A 1 115 ? 3.475 31.138 -52.878 1.00 58.16 115 ARG A C 1
ATOM 851 O O . ARG A 1 115 ? 2.251 31.054 -52.816 1.00 58.16 115 ARG A O 1
ATOM 858 N N . GLY A 1 116 ? 4.146 32.272 -52.686 1.00 46.94 116 GLY A N 1
ATOM 859 C CA . GLY A 1 116 ? 3.512 33.564 -52.442 1.00 46.94 116 GLY A CA 1
ATOM 860 C C . GLY A 1 116 ? 2.491 33.898 -53.528 1.00 46.94 116 GLY A C 1
ATOM 861 O O . GLY A 1 116 ? 2.802 33.882 -54.718 1.00 46.94 116 GLY A O 1
ATOM 862 N N . ILE A 1 117 ? 1.262 34.191 -53.111 1.00 54.19 117 ILE A N 1
ATOM 863 C CA . ILE A 1 117 ? 0.217 34.719 -53.985 1.00 54.19 117 ILE A CA 1
ATOM 864 C C . ILE A 1 117 ? 0.591 36.172 -54.289 1.00 54.19 117 ILE A C 1
ATOM 866 O O . ILE A 1 117 ? 0.614 37.012 -53.390 1.00 54.19 117 ILE A O 1
ATOM 870 N N . ALA A 1 118 ? 0.919 36.466 -55.548 1.00 60.00 118 ALA A N 1
ATOM 871 C CA . ALA A 1 118 ? 1.105 37.836 -56.009 1.00 60.00 118 ALA A CA 1
ATOM 872 C C . ALA A 1 118 ? -0.225 38.609 -55.880 1.00 60.00 118 ALA A C 1
ATOM 874 O O . ALA A 1 118 ? -1.269 38.070 -56.261 1.00 60.00 118 ALA A O 1
ATOM 875 N N . PRO A 1 119 ? -0.233 39.848 -55.358 1.00 50.06 119 PRO A N 1
ATOM 876 C CA . PRO A 1 119 ? -1.460 40.624 -55.249 1.00 50.06 119 PRO A CA 1
ATOM 877 C C . PRO A 1 119 ? -1.991 40.975 -56.645 1.00 50.06 119 PRO A C 1
ATOM 879 O O . PRO A 1 119 ? -1.278 41.535 -57.478 1.00 50.06 119 PRO A O 1
ATOM 882 N N . ALA A 1 120 ? -3.256 40.628 -56.888 1.00 55.62 120 ALA A N 1
ATOM 883 C CA . ALA A 1 120 ? -3.977 40.966 -58.105 1.00 55.62 120 ALA A CA 1
ATOM 884 C C . ALA A 1 120 ? -4.073 42.492 -58.263 1.00 55.62 120 ALA A C 1
ATOM 886 O O . ALA A 1 120 ? -4.501 43.202 -57.350 1.00 55.62 120 ALA A O 1
ATOM 887 N N . GLY A 1 121 ? -3.657 42.979 -59.434 1.00 49.97 121 GLY A N 1
ATOM 888 C CA . GLY A 1 121 ? -3.759 44.376 -59.834 1.00 49.97 121 GLY A CA 1
ATOM 889 C C . GLY A 1 121 ? -5.198 44.887 -59.762 1.00 49.97 121 GLY A C 1
ATOM 890 O O . GLY A 1 121 ? -6.147 44.205 -60.146 1.00 49.97 121 GLY A O 1
ATOM 891 N N . ARG A 1 122 ? -5.341 46.104 -59.244 1.00 52.72 122 ARG A N 1
ATOM 892 C CA . ARG A 1 122 ? -6.599 46.840 -59.118 1.00 52.72 122 ARG A CA 1
ATOM 893 C C . ARG A 1 122 ? -6.998 47.369 -60.506 1.00 52.72 122 ARG A C 1
ATOM 895 O O . ARG A 1 122 ? -6.180 48.066 -61.101 1.00 52.72 122 ARG A O 1
ATOM 902 N N . PRO A 1 123 ? -8.188 47.054 -61.045 1.00 55.31 123 PRO A N 1
ATOM 903 C CA . PRO A 1 123 ? -8.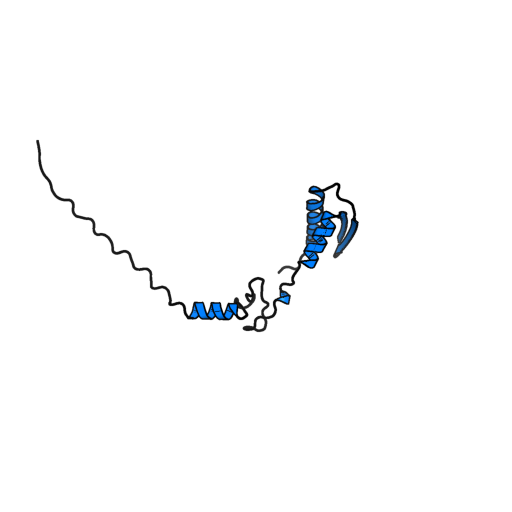599 47.612 -62.325 1.00 55.31 123 PRO A CA 1
ATOM 904 C C . PRO A 1 123 ? -9.031 49.074 -62.164 1.00 55.31 123 PRO A C 1
ATOM 906 O O . PRO A 1 123 ? -9.802 49.411 -61.262 1.00 55.31 123 PRO A O 1
ATOM 909 N N . ASP A 1 124 ? -8.514 49.915 -63.060 1.00 55.62 124 ASP A N 1
ATOM 910 C CA . ASP A 1 124 ? -9.006 51.260 -63.347 1.00 55.62 124 ASP A CA 1
ATOM 911 C C . ASP A 1 124 ? -10.476 51.212 -63.785 1.00 55.62 124 ASP A C 1
ATOM 913 O O . ASP A 1 124 ? -10.870 50.379 -64.605 1.00 55.62 124 ASP A O 1
ATOM 917 N N . GLY A 1 125 ? -11.283 52.132 -63.260 1.00 49.97 125 GLY A N 1
ATOM 918 C CA . GLY A 1 125 ? -12.688 52.282 -63.625 1.00 49.97 125 GLY A CA 1
ATOM 919 C C . GLY A 1 125 ? -13.225 53.649 -63.214 1.00 49.97 125 GLY A C 1
ATOM 920 O O . GLY A 1 125 ? -13.495 53.894 -62.043 1.00 49.97 125 GLY A O 1
ATOM 921 N N . THR A 1 126 ? -13.323 54.533 -64.201 1.00 51.34 126 THR A N 1
ATOM 922 C CA . THR A 1 126 ? -13.898 55.885 -64.199 1.00 51.34 126 THR A CA 1
ATOM 923 C C . THR A 1 126 ? -15.440 55.894 -64.281 1.00 51.34 126 THR A C 1
ATOM 925 O O . THR A 1 126 ? -16.041 54.869 -64.593 1.00 51.34 126 THR A O 1
ATOM 928 N N . LEU A 1 127 ? -16.011 57.106 -64.108 1.00 46.28 127 LEU A N 1
ATOM 929 C CA . LEU A 1 127 ? -17.411 57.600 -64.199 1.00 46.28 127 LEU A CA 1
ATOM 930 C C . LEU A 1 127 ? -18.169 57.672 -62.859 1.00 46.28 127 LEU A C 1
ATOM 932 O O . LEU A 1 127 ? -18.246 56.685 -62.144 1.00 46.28 127 LEU A O 1
ATOM 936 N N . GLY A 1 128 ? -18.818 58.771 -62.473 1.00 42.94 128 GLY A N 1
ATOM 937 C CA . GLY A 1 128 ? -18.999 60.097 -63.067 1.00 42.94 128 GLY A CA 1
ATOM 938 C C . GLY A 1 128 ? -20.081 60.848 -62.272 1.00 42.94 128 GLY A C 1
ATOM 939 O O . GLY A 1 128 ? -20.985 60.197 -61.755 1.00 42.94 128 GLY A O 1
ATOM 940 N N . ASP A 1 129 ? -19.906 62.162 -62.117 1.00 43.78 129 ASP A N 1
ATOM 941 C CA . ASP A 1 129 ? -20.913 63.246 -62.141 1.00 43.78 129 ASP A CA 1
ATOM 942 C C . ASP A 1 129 ? -20.199 64.600 -61.967 1.00 43.78 129 ASP A C 1
ATOM 944 O O . ASP A 1 129 ? -19.308 64.696 -61.087 1.00 43.78 129 ASP A O 1
#